Protein AF-A0A258IK00-F1 (afdb_monomer_lite)

Secondary structure (DSSP, 8-state):
----------------------S-------PPPP---TT--TTSHHHHHHHHHHHHHHHHHHHHHHHHHS---THHHHHHHHHHHHHHHHHS-HHHHHHHHHHHHH-THHHHT------

Foldseek 3Di:
DDDPPPPPDDPPDPPPPDDDDDDDPPVPPPPQQDQDDVVADLLALVSLLVSLVSLVVSLCVVLVVCCVVVVDDDVRSVVSLQVSLVVVLVPDDPVSLVSSVNSCVVCVVSCVVSPRPND

pLDDT: mean 76.19, std 19.26, range [38.38, 93.88]

Structure (mmCIF, N/CA/C/O backbone):
data_AF-A0A258IK00-F1
#
_entry.id   AF-A0A258IK00-F1
#
loop_
_atom_site.group_PDB
_atom_site.id
_atom_site.type_symbol
_atom_site.label_atom_id
_atom_site.label_alt_id
_atom_site.label_comp_id
_atom_site.label_asym_id
_atom_site.label_entity_id
_atom_site.label_seq_id
_atom_site.pdbx_PDB_ins_code
_atom_site.Cartn_x
_atom_site.Cartn_y
_atom_site.Cartn_z
_atom_site.occupancy
_atom_site.B_iso_or_equiv
_atom_site.auth_seq_id
_atom_site.auth_comp_id
_atom_site.auth_asym_id
_atom_site.auth_atom_id
_atom_site.pdbx_PDB_model_num
ATOM 1 N N . MET A 1 1 ? -30.177 18.723 3.400 1.00 44.81 1 MET A N 1
ATOM 2 C CA . MET A 1 1 ? -29.256 17.587 3.647 1.00 44.81 1 MET A CA 1
ATOM 3 C C . MET A 1 1 ? -29.223 16.786 2.352 1.00 44.81 1 MET A C 1
ATOM 5 O O . MET A 1 1 ? -30.294 16.437 1.892 1.00 44.81 1 MET A O 1
ATOM 9 N N . THR A 1 2 ? -28.145 16.571 1.605 1.00 48.88 2 THR A N 1
ATOM 10 C CA . THR A 1 2 ? -26.695 16.619 1.840 1.00 48.88 2 THR A CA 1
ATOM 11 C C . THR A 1 2 ? -26.083 16.645 0.434 1.00 48.88 2 THR A C 1
ATOM 13 O O . THR A 1 2 ? -26.283 15.692 -0.308 1.00 48.88 2 THR A O 1
ATOM 16 N N . LYS A 1 3 ? -25.384 17.712 0.030 1.00 47.22 3 LYS A N 1
ATOM 17 C CA . LYS A 1 3 ? -24.527 17.720 -1.174 1.00 47.22 3 LYS A CA 1
ATOM 18 C C . LYS A 1 3 ? -23.412 18.749 -0.993 1.00 47.22 3 LYS A C 1
ATOM 20 O O . LYS A 1 3 ? -23.482 19.844 -1.535 1.00 47.22 3 LYS A O 1
ATOM 25 N N . PHE A 1 4 ? -22.387 18.396 -0.225 1.00 48.38 4 PHE A N 1
ATOM 26 C CA . PHE A 1 4 ? -21.119 19.122 -0.268 1.00 48.38 4 PHE A CA 1
ATOM 27 C C . PHE A 1 4 ? -20.216 18.439 -1.292 1.00 48.38 4 PHE A C 1
ATOM 29 O O . PHE A 1 4 ? -19.470 17.514 -0.993 1.00 48.38 4 PHE A O 1
ATOM 36 N N . ILE A 1 5 ? -20.366 18.874 -2.544 1.00 54.41 5 ILE A N 1
ATOM 37 C CA . ILE A 1 5 ? -19.430 18.587 -3.628 1.00 54.41 5 ILE A CA 1
ATOM 38 C C . ILE A 1 5 ? -18.190 19.422 -3.323 1.00 54.41 5 ILE A C 1
ATOM 40 O O . ILE A 1 5 ? -18.177 20.628 -3.572 1.00 54.41 5 ILE A O 1
ATOM 44 N N . ASN A 1 6 ? -17.168 18.797 -2.744 1.00 47.72 6 ASN A N 1
ATOM 45 C CA . ASN A 1 6 ? -15.900 19.460 -2.486 1.00 47.72 6 ASN A CA 1
ATOM 46 C C . ASN A 1 6 ? -15.145 19.601 -3.816 1.00 47.72 6 ASN A C 1
ATOM 48 O O . ASN A 1 6 ? -14.375 18.736 -4.226 1.00 47.72 6 ASN A O 1
ATOM 52 N N . ARG A 1 7 ? -15.441 20.690 -4.531 1.00 47.69 7 ARG A N 1
ATOM 53 C CA . ARG A 1 7 ? -14.638 21.192 -5.644 1.00 47.69 7 ARG A CA 1
ATOM 54 C C . ARG A 1 7 ? -13.353 21.783 -5.070 1.00 47.69 7 ARG A C 1
ATOM 56 O O . ARG A 1 7 ? -13.292 22.981 -4.820 1.00 47.69 7 ARG A O 1
ATOM 63 N N . LEU A 1 8 ? -12.331 20.960 -4.861 1.00 44.47 8 LEU A N 1
ATOM 64 C CA . LEU A 1 8 ? -10.972 21.480 -4.763 1.00 44.47 8 LEU A CA 1
ATOM 65 C C . LEU A 1 8 ? -10.407 21.538 -6.175 1.00 44.47 8 LEU A C 1
ATOM 67 O O . LEU A 1 8 ? -10.166 20.527 -6.832 1.00 44.47 8 LEU A O 1
ATOM 71 N N . ALA A 1 9 ? -10.345 22.774 -6.656 1.00 42.34 9 ALA A N 1
ATOM 72 C CA . ALA A 1 9 ? -9.804 23.149 -7.936 1.00 42.34 9 ALA A CA 1
ATOM 73 C C . ALA A 1 9 ? -8.378 22.614 -8.085 1.00 42.34 9 ALA A C 1
ATOM 75 O O . ALA A 1 9 ? -7.530 22.773 -7.207 1.00 42.34 9 ALA A O 1
ATOM 76 N N . ALA A 1 10 ? -8.165 21.988 -9.235 1.00 40.78 10 ALA A N 1
ATOM 77 C CA . ALA A 1 10 ? -6.886 21.664 -9.821 1.00 40.78 10 ALA A CA 1
ATOM 78 C C . ALA A 1 10 ? -5.854 22.780 -9.590 1.00 40.78 10 ALA A C 1
ATOM 80 O O . ALA A 1 10 ? -5.981 23.884 -10.123 1.00 40.78 10 ALA A O 1
ATOM 81 N N . VAL A 1 11 ? -4.802 22.466 -8.837 1.00 42.00 11 VAL A N 1
ATOM 82 C CA . VAL A 1 11 ? -3.559 23.235 -8.860 1.00 42.00 11 VAL A CA 1
ATOM 83 C C . VAL A 1 11 ? -2.860 22.884 -10.171 1.00 42.00 11 VAL A C 1
ATOM 85 O O . VAL A 1 11 ? -2.097 21.929 -10.261 1.00 42.00 11 VAL A O 1
ATOM 88 N N . ALA A 1 12 ? -3.190 23.630 -11.220 1.00 49.56 12 ALA A N 1
ATOM 89 C CA . ALA A 1 12 ? -2.501 23.596 -12.498 1.00 49.56 12 ALA A CA 1
ATOM 90 C C . ALA A 1 12 ? -1.674 24.877 -12.631 1.00 49.56 12 ALA A C 1
ATOM 92 O O . ALA A 1 12 ? -2.203 25.893 -13.065 1.00 49.56 12 ALA A O 1
ATOM 93 N N . ALA A 1 13 ? -0.402 24.835 -12.223 1.00 48.25 13 ALA A N 1
ATOM 94 C CA . ALA A 1 13 ? 0.646 25.753 -12.687 1.00 48.25 13 ALA A CA 1
ATOM 95 C C . ALA A 1 13 ? 2.018 25.354 -12.110 1.00 48.25 13 ALA A C 1
ATOM 97 O O . ALA A 1 13 ? 2.565 26.036 -11.249 1.00 48.25 13 ALA A O 1
ATOM 98 N N . LEU A 1 14 ? 2.604 24.260 -12.600 1.00 45.16 14 LEU A N 1
ATOM 99 C CA . LEU A 1 14 ? 4.062 24.120 -12.583 1.00 45.16 14 LEU A CA 1
ATOM 100 C C . LEU A 1 14 ? 4.564 24.523 -13.966 1.00 45.16 14 LEU A C 1
ATOM 102 O O . LEU A 1 14 ? 4.542 23.748 -14.920 1.00 45.16 14 LEU A O 1
ATOM 106 N N . ALA A 1 15 ? 4.948 25.793 -14.060 1.00 51.12 15 ALA A N 1
ATOM 107 C CA . ALA A 1 15 ? 5.671 26.358 -15.182 1.00 51.12 15 ALA A CA 1
ATOM 108 C C . ALA A 1 15 ? 7.037 25.661 -15.312 1.00 51.12 15 ALA A C 1
ATOM 110 O O . ALA A 1 15 ? 8.014 26.055 -14.683 1.00 51.12 15 ALA A O 1
ATOM 111 N N . LEU A 1 16 ? 7.107 24.617 -16.136 1.00 43.75 16 LEU A N 1
ATOM 112 C CA . LEU A 1 16 ? 8.359 24.035 -16.621 1.00 43.75 16 LEU A CA 1
ATOM 113 C C . LEU A 1 16 ? 8.719 24.688 -17.959 1.00 43.75 16 LEU A C 1
ATOM 115 O O . LEU A 1 16 ? 8.632 24.074 -19.018 1.00 43.75 16 LEU A O 1
ATOM 119 N N . ALA A 1 17 ? 9.100 25.964 -17.909 1.00 49.72 17 ALA A N 1
ATOM 120 C CA . ALA A 1 17 ? 9.684 26.678 -19.042 1.00 49.72 17 ALA A CA 1
ATOM 121 C C . ALA A 1 17 ? 11.099 27.140 -18.677 1.00 49.72 17 ALA A C 1
ATOM 123 O O . ALA A 1 17 ? 11.367 28.320 -18.495 1.00 49.72 17 ALA A O 1
ATOM 124 N N . ALA A 1 18 ? 12.000 26.171 -18.544 1.00 38.38 18 ALA A N 1
ATOM 125 C CA . ALA A 1 18 ? 13.440 26.382 -18.598 1.00 38.38 18 ALA A CA 1
ATOM 126 C C . ALA A 1 18 ? 14.079 25.071 -19.071 1.00 38.38 18 ALA A C 1
ATOM 128 O O . ALA A 1 18 ? 14.515 24.241 -18.280 1.00 38.38 18 ALA A O 1
ATOM 129 N N . THR A 1 19 ? 14.065 24.839 -20.383 1.00 54.19 19 THR A N 1
ATOM 130 C CA . THR A 1 19 ? 14.890 23.790 -20.990 1.00 54.19 19 THR A CA 1
ATOM 131 C C . THR A 1 19 ? 16.361 24.163 -20.839 1.00 54.19 19 THR A C 1
ATOM 133 O O . THR A 1 19 ? 16.737 25.286 -21.183 1.00 54.19 19 THR A O 1
ATOM 136 N N . PRO A 1 20 ? 17.204 23.197 -20.451 1.00 44.47 20 PRO A N 1
ATOM 137 C CA . PRO A 1 20 ? 18.161 22.747 -21.450 1.00 44.47 20 PRO A CA 1
ATOM 138 C C . PRO A 1 20 ? 18.299 21.216 -21.527 1.00 44.47 20 PRO A C 1
ATOM 140 O O . PRO A 1 20 ? 18.589 20.542 -20.551 1.00 44.47 20 PRO A O 1
ATOM 143 N N . ILE A 1 21 ? 18.130 20.723 -22.759 1.00 50.00 21 ILE A N 1
ATOM 144 C CA . ILE A 1 21 ? 19.043 19.810 -23.468 1.00 50.00 21 ILE A CA 1
ATOM 145 C C . ILE A 1 21 ? 19.265 18.396 -22.873 1.00 50.00 21 ILE A C 1
ATOM 147 O O . ILE A 1 21 ? 20.104 18.170 -22.013 1.00 50.00 21 ILE A O 1
ATOM 151 N N . ILE A 1 22 ? 18.603 17.450 -23.557 1.00 49.22 22 ILE A N 1
ATOM 152 C CA . ILE A 1 22 ? 19.002 16.067 -23.887 1.00 49.22 22 ILE A CA 1
ATOM 153 C C . ILE A 1 22 ? 18.938 15.014 -22.771 1.00 49.22 22 ILE A C 1
ATOM 155 O O . ILE A 1 22 ? 19.825 14.870 -21.939 1.00 49.22 22 ILE A O 1
ATOM 159 N N . GLY A 1 23 ? 17.942 14.140 -22.941 1.00 45.12 23 GLY A N 1
ATOM 160 C CA . GLY A 1 23 ? 17.939 12.767 -22.447 1.00 45.12 23 GLY A CA 1
ATOM 161 C C . GLY A 1 23 ? 16.967 12.548 -21.296 1.00 45.12 23 GLY A C 1
ATOM 162 O O . GLY A 1 23 ? 17.193 13.036 -20.203 1.00 45.12 23 GLY A O 1
ATOM 163 N N . LEU A 1 24 ? 15.941 11.722 -21.533 1.00 45.75 24 LEU A N 1
ATOM 164 C CA . LEU A 1 24 ? 15.057 11.127 -20.515 1.00 45.75 24 LEU A CA 1
ATOM 165 C C . LEU A 1 24 ? 13.869 11.982 -20.045 1.00 45.75 24 LEU A C 1
ATOM 167 O O . LEU A 1 24 ? 13.497 11.948 -18.876 1.00 45.75 24 LEU A O 1
ATOM 171 N N . THR A 1 25 ? 13.145 12.632 -20.955 1.00 44.66 25 THR A N 1
ATOM 172 C CA . THR A 1 25 ? 11.714 12.861 -20.701 1.00 44.66 25 THR A CA 1
ATOM 173 C C . THR A 1 25 ? 10.954 11.569 -20.981 1.00 44.66 25 THR A C 1
ATOM 175 O O . THR A 1 25 ? 10.260 11.417 -21.984 1.00 44.66 25 THR A O 1
ATOM 178 N N . ALA A 1 26 ? 11.063 10.608 -20.062 1.00 48.81 26 ALA A N 1
ATOM 179 C CA . ALA A 1 26 ? 10.010 9.619 -19.916 1.00 48.81 26 ALA A CA 1
ATOM 180 C C . ALA A 1 26 ? 8.797 10.359 -19.335 1.00 48.81 26 ALA A C 1
ATOM 182 O O . ALA A 1 26 ? 8.576 10.373 -18.124 1.00 48.81 26 ALA A O 1
ATOM 183 N N . ALA A 1 27 ? 8.065 11.040 -20.219 1.00 46.56 27 ALA A N 1
ATOM 184 C CA . ALA A 1 27 ? 6.734 11.561 -19.978 1.00 46.56 27 ALA A CA 1
ATOM 185 C C . ALA A 1 27 ? 5.842 10.373 -19.594 1.00 46.56 27 ALA A C 1
ATOM 187 O O . ALA A 1 27 ? 5.239 9.725 -20.446 1.00 46.56 27 ALA A O 1
ATOM 188 N N . HIS A 1 28 ? 5.837 10.018 -18.310 1.00 47.06 28 HIS A N 1
ATOM 189 C CA . HIS A 1 28 ? 5.007 8.947 -17.782 1.00 47.06 28 HIS A CA 1
ATOM 190 C C . HIS A 1 28 ? 3.567 9.452 -17.727 1.00 47.06 28 HIS A C 1
ATOM 192 O O . HIS A 1 28 ? 3.066 9.865 -16.689 1.00 47.06 28 HIS A O 1
ATOM 198 N N . ALA A 1 29 ? 2.894 9.397 -18.873 1.00 44.44 29 ALA A N 1
ATOM 199 C CA . ALA A 1 29 ? 1.446 9.480 -18.991 1.00 44.44 29 ALA A CA 1
ATOM 200 C C . ALA A 1 29 ? 0.796 8.119 -18.665 1.00 44.44 29 ALA A C 1
ATOM 202 O O . ALA A 1 29 ? -0.113 7.669 -19.357 1.00 44.44 29 ALA A O 1
ATOM 203 N N . ALA A 1 30 ? 1.285 7.430 -17.630 1.00 53.78 30 ALA A N 1
ATOM 204 C CA . ALA A 1 30 ? 0.511 6.384 -16.981 1.00 53.78 30 ALA A CA 1
ATOM 205 C C . ALA A 1 30 ? -0.287 7.090 -15.890 1.00 53.78 30 ALA A C 1
ATOM 207 O O . ALA A 1 30 ? 0.296 7.640 -14.956 1.00 53.78 30 ALA A O 1
ATOM 208 N N . GLU A 1 31 ? -1.606 7.147 -16.050 1.00 58.75 31 GLU A N 1
ATOM 209 C CA . GLU A 1 31 ? -2.482 7.747 -15.049 1.00 58.75 31 GLU A CA 1
ATOM 210 C C . GLU A 1 31 ? -2.169 7.128 -13.672 1.00 58.75 31 GLU A C 1
ATOM 212 O O . GLU A 1 31 ? -2.054 5.897 -13.583 1.00 58.75 31 GLU A O 1
ATOM 217 N N . PRO A 1 32 ? -1.955 7.938 -12.615 1.00 64.88 32 PRO A N 1
ATOM 218 C CA . PRO A 1 32 ? -1.574 7.410 -11.313 1.00 64.88 32 PRO A CA 1
ATOM 219 C C . PRO A 1 32 ? -2.620 6.389 -10.853 1.00 64.88 32 PRO A C 1
ATOM 221 O O . PRO A 1 32 ? -3.824 6.626 -11.022 1.00 64.88 32 PRO A O 1
ATOM 224 N N . PRO A 1 33 ? -2.201 5.232 -10.305 1.00 77.19 33 PRO A N 1
ATOM 225 C CA . PRO A 1 33 ? -3.147 4.200 -9.920 1.00 77.19 33 PRO A CA 1
ATOM 226 C C . PRO A 1 33 ? -4.094 4.751 -8.855 1.00 77.19 33 PRO A C 1
ATOM 228 O O . PRO A 1 33 ? -3.673 5.202 -7.792 1.00 77.19 33 PRO A O 1
ATOM 231 N N . ARG A 1 34 ? -5.394 4.702 -9.140 1.00 85.56 34 ARG A N 1
ATOM 232 C CA . ARG A 1 34 ? -6.419 5.146 -8.197 1.00 85.56 34 ARG A CA 1
ATOM 233 C C . ARG A 1 34 ? -6.744 4.008 -7.237 1.00 85.56 34 ARG A C 1
ATOM 235 O O . ARG A 1 34 ? -7.181 2.940 -7.667 1.00 85.56 34 ARG A O 1
ATOM 242 N N . ILE A 1 35 ? -6.548 4.245 -5.944 1.00 87.12 35 ILE A N 1
ATOM 243 C CA . ILE A 1 35 ? -6.956 3.331 -4.875 1.00 87.12 35 ILE A CA 1
ATOM 244 C C . ILE A 1 35 ? -8.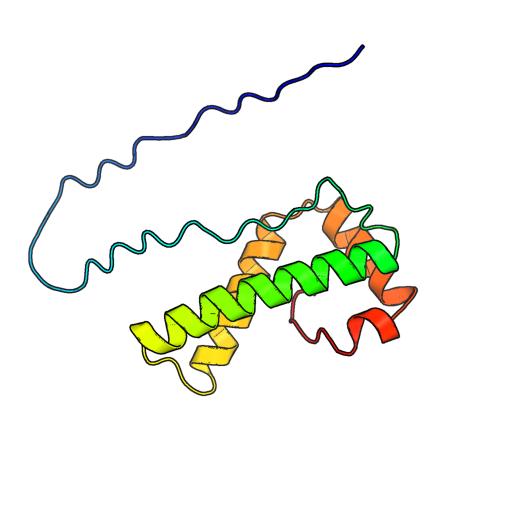216 3.918 -4.244 1.00 87.12 35 ILE A C 1
ATOM 246 O O . ILE A 1 35 ? -8.171 4.965 -3.604 1.00 87.12 35 ILE A O 1
ATOM 250 N N . GLN A 1 36 ? -9.353 3.258 -4.451 1.00 87.06 36 GLN A N 1
ATOM 251 C CA . GLN A 1 36 ? -10.615 3.681 -3.848 1.00 87.06 36 GLN A CA 1
ATOM 252 C C . GLN A 1 36 ? -10.621 3.295 -2.365 1.00 87.06 36 GLN A C 1
ATOM 254 O O . GLN A 1 36 ? -10.432 2.121 -2.030 1.00 87.06 36 GLN A O 1
ATOM 259 N N . VAL A 1 37 ? -10.794 4.304 -1.507 1.00 86.94 37 VAL A N 1
ATOM 260 C CA . VAL A 1 37 ? -10.852 4.169 -0.039 1.00 86.94 37 VAL A CA 1
ATOM 261 C C . VAL A 1 37 ? -12.227 4.549 0.506 1.00 86.94 37 VAL A C 1
ATOM 263 O O . VAL A 1 37 ? -12.660 3.996 1.506 1.00 86.94 37 VAL A O 1
ATOM 266 N N . GLY A 1 38 ? -12.927 5.484 -0.146 1.00 84.94 38 GLY A N 1
ATOM 267 C CA . GLY A 1 38 ? -14.201 6.023 0.346 1.00 84.94 38 GLY A CA 1
ATOM 268 C C . GLY A 1 38 ? -15.359 5.020 0.383 1.00 84.94 38 GLY A C 1
ATOM 269 O O . GLY A 1 38 ? -16.392 5.325 0.968 1.00 84.94 38 GLY A O 1
ATOM 270 N N . ASP A 1 39 ? -15.199 3.848 -0.235 1.00 86.81 39 ASP A N 1
ATOM 271 C CA . ASP A 1 39 ? -16.138 2.725 -0.181 1.00 86.81 39 ASP A CA 1
ATOM 272 C C . ASP A 1 39 ? -15.834 1.719 0.945 1.00 86.81 39 ASP A C 1
ATOM 274 O O . ASP A 1 39 ? -16.595 0.773 1.118 1.00 86.81 39 ASP A O 1
ATOM 278 N N . LEU A 1 40 ? -14.744 1.907 1.699 1.00 90.31 40 LEU A N 1
ATOM 279 C CA . LEU A 1 40 ? -14.251 0.960 2.701 1.00 90.31 40 LEU A CA 1
ATOM 280 C C . LEU A 1 40 ? -14.303 1.550 4.114 1.00 90.31 40 LEU A C 1
ATOM 282 O O . LEU A 1 40 ? -13.879 2.683 4.351 1.00 90.31 40 LEU A O 1
ATOM 286 N N . THR A 1 41 ? -14.735 0.743 5.083 1.00 92.88 41 THR A N 1
ATOM 287 C CA . THR A 1 41 ? -14.644 1.084 6.507 1.00 92.88 41 THR A CA 1
ATOM 288 C C . THR A 1 41 ? -13.362 0.496 7.084 1.00 92.88 41 THR A C 1
ATOM 290 O O . THR A 1 41 ? -13.334 -0.659 7.487 1.00 92.88 41 THR A O 1
ATOM 293 N N . LEU A 1 42 ? -12.280 1.276 7.166 1.00 91.00 42 LEU A N 1
ATOM 294 C CA . LEU A 1 42 ? -10.957 0.749 7.553 1.00 91.00 42 LEU A CA 1
ATOM 295 C C . LEU A 1 42 ? -10.872 0.210 8.994 1.00 91.00 42 LEU A C 1
ATOM 297 O O . LEU A 1 42 ? -9.922 -0.500 9.322 1.00 91.00 42 LEU A O 1
ATOM 301 N N . ALA A 1 43 ? -11.850 0.519 9.849 1.00 92.12 43 ALA A N 1
ATOM 302 C CA . ALA A 1 43 ? -11.985 -0.090 11.172 1.00 92.12 43 ALA A CA 1
ATOM 303 C C . ALA A 1 43 ? -12.485 -1.547 11.100 1.00 92.12 43 ALA A C 1
ATOM 305 O O . ALA A 1 43 ? -12.224 -2.341 12.007 1.00 92.12 43 ALA A O 1
ATOM 306 N N . ASN A 1 44 ? -13.189 -1.917 10.024 1.00 93.81 44 ASN A N 1
ATOM 307 C CA . ASN A 1 44 ? -13.585 -3.290 9.755 1.00 93.81 44 ASN A CA 1
ATOM 308 C C . ASN A 1 44 ? -12.382 -4.070 9.180 1.00 93.81 44 ASN A C 1
ATOM 310 O O . ASN A 1 44 ? -11.754 -3.623 8.218 1.00 93.81 44 ASN A O 1
ATOM 314 N N . PRO A 1 45 ? -12.041 -5.246 9.739 1.00 91.94 45 PRO A N 1
ATOM 315 C CA . PRO A 1 45 ? -10.866 -6.001 9.320 1.00 91.94 45 PRO A CA 1
ATOM 316 C C . PRO A 1 45 ? -10.925 -6.533 7.884 1.00 91.94 45 PRO A C 1
ATOM 318 O O . PRO A 1 45 ? -9.872 -6.669 7.262 1.00 91.94 45 PRO A O 1
ATOM 321 N N . ASP A 1 4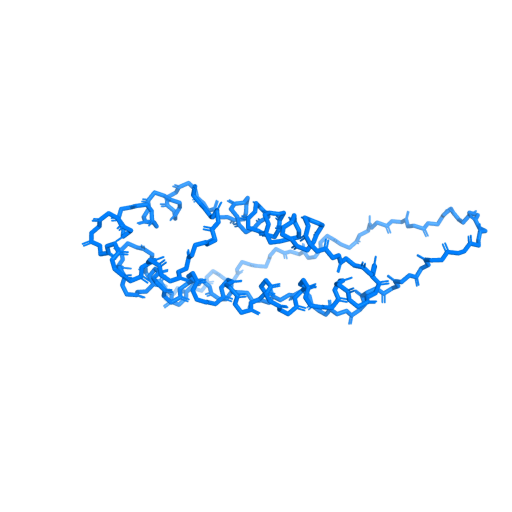6 ? -12.110 -6.833 7.355 1.00 92.38 46 ASP A N 1
ATOM 322 C CA . ASP A 1 46 ? -12.276 -7.334 5.989 1.00 92.38 46 ASP A CA 1
ATOM 323 C C . ASP A 1 46 ? -12.129 -6.202 4.961 1.00 92.38 46 ASP A C 1
ATOM 325 O O . ASP A 1 46 ? -11.369 -6.339 4.000 1.00 92.38 46 ASP A O 1
ATOM 329 N N . ASP A 1 47 ? -12.737 -5.044 5.220 1.00 93.50 47 ASP A N 1
ATOM 330 C CA . ASP A 1 47 ? -12.574 -3.841 4.391 1.00 93.50 47 ASP A CA 1
ATOM 331 C C . ASP A 1 47 ? -11.126 -3.325 4.414 1.00 93.50 47 ASP A C 1
ATOM 333 O O . ASP A 1 47 ? -10.567 -2.932 3.388 1.00 93.50 47 ASP A O 1
ATOM 337 N N . ALA A 1 48 ? -10.473 -3.366 5.577 1.00 92.88 48 ALA A N 1
ATOM 338 C CA . ALA A 1 48 ? -9.060 -3.029 5.706 1.00 92.88 48 ALA A CA 1
ATOM 339 C C . ALA A 1 48 ? -8.157 -3.992 4.917 1.00 92.88 48 ALA A C 1
ATOM 341 O O . ALA A 1 48 ? -7.187 -3.558 4.291 1.00 92.88 48 ALA A O 1
ATOM 342 N N . ALA A 1 49 ? -8.466 -5.292 4.913 1.00 91.56 49 ALA A N 1
ATOM 343 C CA . ALA A 1 49 ? -7.739 -6.263 4.100 1.00 91.56 49 ALA A CA 1
ATOM 344 C C . ALA A 1 49 ? -7.942 -6.002 2.598 1.00 91.56 49 ALA A C 1
ATOM 346 O O . ALA A 1 49 ? -6.983 -6.073 1.825 1.00 91.56 49 ALA A O 1
ATOM 347 N N . GLU A 1 50 ? -9.154 -5.621 2.190 1.00 92.94 50 GLU A N 1
ATOM 348 C CA . GLU A 1 50 ? -9.458 -5.221 0.816 1.00 92.94 50 GLU A CA 1
ATOM 349 C C . GLU A 1 50 ? -8.688 -3.958 0.401 1.00 92.94 50 GLU A C 1
ATOM 351 O O . GLU A 1 50 ? -8.093 -3.935 -0.679 1.00 92.94 50 GLU A O 1
ATOM 356 N N . PHE A 1 51 ? -8.602 -2.942 1.267 1.00 92.00 51 PHE A N 1
ATOM 357 C CA . PHE A 1 51 ? -7.765 -1.763 1.021 1.00 92.00 51 PHE A CA 1
ATOM 358 C C . PHE A 1 51 ? -6.309 -2.163 0.763 1.00 92.00 51 PHE A C 1
ATOM 360 O O . PHE A 1 51 ? -5.720 -1.785 -0.251 1.00 92.00 51 PHE A O 1
ATOM 367 N N . VAL A 1 52 ? -5.728 -2.984 1.641 1.00 90.44 52 VAL A N 1
ATOM 368 C CA . VAL A 1 52 ? -4.334 -3.421 1.497 1.00 90.44 52 VAL A CA 1
ATOM 369 C C . VAL A 1 52 ? -4.144 -4.258 0.222 1.00 90.44 52 VAL A C 1
ATOM 371 O O . VAL A 1 52 ? -3.131 -4.110 -0.469 1.00 90.44 52 VAL A O 1
ATOM 374 N N . ARG A 1 53 ? -5.126 -5.087 -0.155 1.00 91.00 53 ARG A N 1
ATOM 375 C CA . ARG A 1 53 ? -5.117 -5.832 -1.422 1.00 91.00 53 ARG A CA 1
ATOM 376 C C . ARG A 1 53 ? -5.113 -4.892 -2.631 1.00 91.00 53 ARG A C 1
ATOM 378 O O . ARG A 1 53 ? -4.319 -5.097 -3.550 1.00 91.00 53 ARG A O 1
ATOM 385 N N . ARG A 1 54 ? -5.953 -3.852 -2.639 1.00 92.19 54 ARG A N 1
ATOM 386 C CA . ARG A 1 54 ? -5.997 -2.841 -3.714 1.00 92.19 54 ARG A CA 1
ATOM 387 C C . ARG A 1 54 ? -4.674 -2.089 -3.825 1.00 92.19 54 ARG A C 1
ATOM 389 O O . ARG A 1 54 ? -4.145 -1.951 -4.928 1.00 92.19 54 ARG A O 1
ATOM 396 N N . THR A 1 55 ? -4.106 -1.690 -2.690 1.00 91.31 55 THR A N 1
ATOM 397 C CA . THR A 1 55 ? -2.789 -1.048 -2.616 1.00 91.31 55 THR A CA 1
ATOM 398 C C . T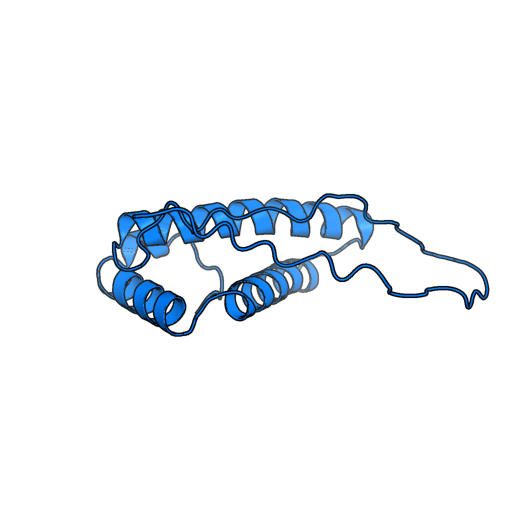HR A 1 55 ? -1.696 -1.938 -3.198 1.00 91.31 55 THR A C 1
ATOM 400 O O . THR A 1 55 ? -0.879 -1.465 -3.984 1.00 91.31 55 THR A O 1
ATOM 403 N N . ARG A 1 56 ? -1.718 -3.247 -2.912 1.00 89.56 56 ARG A N 1
ATOM 404 C CA . ARG A 1 56 ? -0.777 -4.202 -3.513 1.00 89.56 56 ARG A CA 1
ATOM 405 C C . ARG A 1 56 ? -0.878 -4.251 -5.030 1.00 89.56 56 ARG A C 1
ATOM 407 O O . ARG A 1 56 ? 0.136 -4.152 -5.707 1.00 89.56 56 ARG A O 1
ATOM 414 N N . VAL A 1 57 ? -2.093 -4.389 -5.557 1.00 90.94 57 VAL A N 1
ATOM 415 C CA . VAL A 1 57 ? -2.325 -4.459 -7.006 1.00 90.94 57 VAL A CA 1
ATOM 416 C C . VAL A 1 57 ? -1.851 -3.178 -7.698 1.00 90.94 57 VAL A C 1
ATOM 418 O O . VAL A 1 57 ? -1.318 -3.234 -8.805 1.00 90.94 57 VAL A O 1
ATOM 421 N N . ALA A 1 58 ? -2.026 -2.022 -7.055 1.00 90.94 58 ALA A N 1
ATOM 422 C CA . ALA A 1 58 ? -1.501 -0.755 -7.548 1.00 90.94 58 ALA A CA 1
ATOM 423 C C . ALA A 1 58 ? 0.039 -0.719 -7.528 1.00 90.94 58 ALA A C 1
ATOM 425 O O . ALA A 1 58 ? 0.645 -0.379 -8.547 1.00 90.94 58 ALA A O 1
ATOM 426 N N . ALA A 1 59 ? 0.662 -1.140 -6.422 1.00 89.62 59 ALA A N 1
ATOM 427 C CA . ALA A 1 59 ? 2.115 -1.224 -6.285 1.00 89.62 59 ALA A CA 1
ATOM 428 C C . ALA A 1 59 ? 2.732 -2.166 -7.329 1.00 89.62 59 ALA A C 1
ATOM 430 O O . ALA A 1 59 ? 3.705 -1.803 -7.980 1.00 89.62 59 ALA A O 1
ATOM 431 N N . ASP A 1 60 ? 2.131 -3.340 -7.549 1.00 90.38 60 ASP A N 1
ATOM 432 C CA . ASP A 1 60 ? 2.587 -4.315 -8.543 1.00 90.38 60 ASP A CA 1
ATOM 433 C C . ASP A 1 60 ? 2.613 -3.701 -9.948 1.00 90.38 60 ASP A C 1
ATOM 435 O O . ASP A 1 60 ? 3.597 -3.847 -10.670 1.00 90.38 60 ASP A O 1
ATOM 439 N N . LYS A 1 61 ? 1.568 -2.954 -10.328 1.00 90.06 61 LYS A N 1
ATOM 440 C CA . LYS A 1 61 ? 1.507 -2.277 -11.633 1.00 90.06 61 LYS A CA 1
ATOM 441 C C . LYS A 1 61 ? 2.584 -1.204 -11.773 1.00 90.06 61 LYS A C 1
ATOM 443 O O . LYS A 1 61 ? 3.285 -1.176 -12.783 1.00 90.06 61 LYS A O 1
ATOM 448 N N . VAL A 1 62 ? 2.725 -0.337 -10.769 1.00 89.88 62 VAL A N 1
ATOM 449 C CA . VAL A 1 62 ? 3.707 0.758 -10.794 1.00 89.88 62 VAL A CA 1
ATOM 450 C C . VAL A 1 62 ? 5.126 0.209 -10.796 1.00 89.88 62 VAL A C 1
ATOM 452 O O . VAL A 1 62 ? 5.931 0.586 -11.646 1.00 89.88 62 VAL A O 1
ATOM 455 N N . CYS A 1 63 ? 5.431 -0.718 -9.892 1.00 90.25 63 CYS A N 1
ATOM 456 C CA . CYS A 1 63 ? 6.771 -1.260 -9.756 1.00 90.25 63 CYS A CA 1
ATOM 457 C C . CYS A 1 63 ? 7.151 -2.179 -10.913 1.00 90.25 63 CYS A C 1
ATOM 459 O O . CYS A 1 63 ? 8.310 -2.154 -11.313 1.00 90.25 63 CYS A O 1
ATOM 461 N N . ALA A 1 64 ? 6.220 -2.923 -11.521 1.00 89.88 64 ALA A N 1
ATOM 462 C CA . ALA A 1 64 ? 6.502 -3.675 -12.746 1.00 89.88 64 ALA A CA 1
ATOM 463 C C . ALA A 1 64 ? 6.803 -2.753 -13.942 1.00 89.88 64 ALA A C 1
ATOM 465 O O . ALA A 1 64 ? 7.744 -3.008 -14.701 1.00 89.88 64 ALA A O 1
ATOM 466 N N . ALA A 1 65 ? 6.048 -1.658 -14.091 1.00 89.38 65 ALA A N 1
ATOM 467 C CA . ALA A 1 65 ? 6.309 -0.662 -15.128 1.00 89.38 65 ALA A CA 1
ATOM 468 C C . ALA A 1 65 ? 7.685 -0.005 -14.925 1.00 89.38 65 ALA A C 1
ATOM 470 O O . ALA A 1 65 ? 8.510 0.007 -15.839 1.00 89.38 65 ALA A O 1
ATOM 471 N N . ARG A 1 66 ? 7.979 0.436 -13.696 1.00 86.38 66 ARG A N 1
ATOM 472 C CA . ARG A 1 66 ? 9.284 0.998 -13.321 1.00 86.38 66 ARG A CA 1
ATOM 473 C C . ARG A 1 66 ? 10.430 0.005 -13.478 1.00 86.38 66 ARG A C 1
ATOM 475 O O . ARG A 1 66 ? 11.482 0.364 -13.992 1.00 86.38 66 ARG A O 1
ATOM 482 N N . ALA A 1 67 ? 10.228 -1.264 -13.132 1.00 88.88 67 ALA A N 1
ATOM 483 C CA . ALA A 1 67 ? 11.237 -2.302 -13.328 1.00 88.88 67 ALA A CA 1
ATOM 484 C C . ALA A 1 67 ? 11.636 -2.463 -14.794 1.00 88.88 67 ALA A C 1
ATOM 486 O O . ALA A 1 67 ? 12.804 -2.708 -15.085 1.00 88.88 67 ALA A O 1
ATOM 487 N N . THR A 1 68 ? 10.686 -2.292 -15.712 1.00 87.62 68 THR A N 1
ATOM 488 C CA . THR A 1 68 ? 10.946 -2.379 -17.151 1.00 87.62 68 THR A CA 1
ATOM 489 C C . THR A 1 68 ? 11.655 -1.125 -17.663 1.00 87.62 68 THR A C 1
ATOM 491 O O . THR A 1 68 ? 12.661 -1.235 -18.362 1.00 87.62 68 THR A O 1
ATOM 494 N N . THR A 1 69 ? 11.176 0.060 -17.277 1.00 86.06 69 THR A N 1
ATOM 495 C CA . THR A 1 69 ? 11.714 1.347 -17.746 1.00 86.06 69 THR A CA 1
ATOM 496 C C . THR A 1 69 ? 13.088 1.664 -17.155 1.00 86.06 69 THR A C 1
ATOM 498 O O . THR A 1 69 ? 14.009 2.043 -17.874 1.00 86.06 69 THR A O 1
ATOM 501 N N . GLU A 1 70 ? 13.244 1.480 -15.847 1.00 86.00 70 GLU A N 1
ATOM 502 C CA . GLU A 1 70 ? 14.438 1.855 -15.078 1.00 86.00 70 GLU A CA 1
ATOM 503 C C . GLU A 1 70 ? 15.369 0.655 -14.834 1.00 86.00 70 GLU A C 1
ATOM 505 O O . GLU A 1 70 ? 16.389 0.774 -14.158 1.00 86.00 7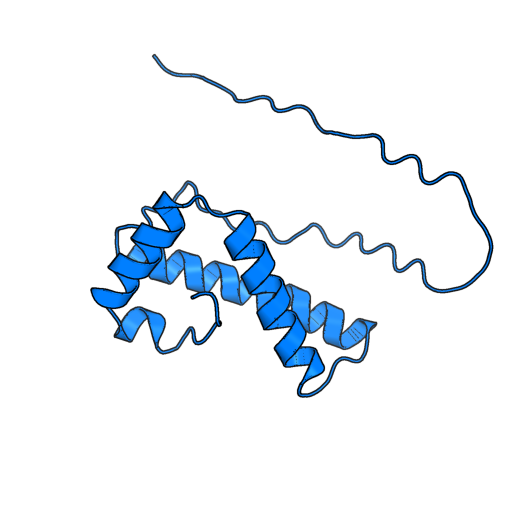0 GLU A O 1
ATOM 510 N N . LYS A 1 71 ? 15.027 -0.521 -15.384 1.00 88.06 71 LYS A N 1
ATOM 511 C CA . LYS A 1 71 ? 15.762 -1.787 -15.209 1.00 88.06 71 LYS A CA 1
ATOM 512 C C . LYS A 1 71 ? 15.967 -2.161 -13.733 1.00 88.06 71 LYS A C 1
ATOM 514 O O . LYS A 1 71 ? 16.996 -2.741 -13.380 1.00 88.06 71 LYS A O 1
ATOM 519 N N . LEU A 1 72 ? 14.991 -1.855 -12.870 1.00 86.69 72 LEU A N 1
ATOM 520 C CA . LEU A 1 72 ? 15.058 -2.176 -11.439 1.00 86.69 72 LEU A CA 1
ATOM 521 C C . LEU A 1 72 ? 15.143 -3.692 -11.233 1.00 86.69 72 LEU A C 1
ATOM 523 O O . LEU A 1 72 ? 14.379 -4.461 -11.819 1.00 86.69 72 LEU A O 1
ATOM 527 N N . ARG A 1 73 ? 16.051 -4.134 -10.360 1.00 84.38 73 ARG A N 1
ATOM 528 C CA . ARG A 1 73 ? 16.202 -5.543 -9.969 1.00 84.38 73 ARG A CA 1
ATOM 529 C C . ARG A 1 73 ? 16.479 -5.663 -8.479 1.00 84.38 73 ARG A C 1
ATOM 531 O O . ARG A 1 73 ? 16.979 -4.726 -7.861 1.00 84.38 73 ARG A O 1
ATOM 538 N N . GLY A 1 74 ? 16.167 -6.829 -7.912 1.00 87.00 74 GLY A N 1
ATOM 539 C CA . GLY A 1 74 ? 16.488 -7.167 -6.524 1.00 87.00 74 GLY A CA 1
ATOM 540 C C . GLY A 1 74 ? 16.044 -6.084 -5.537 1.00 87.00 74 GLY A C 1
ATOM 541 O O . GLY A 1 74 ? 14.852 -5.802 -5.405 1.00 87.00 74 GLY A O 1
ATOM 542 N N . LEU A 1 75 ? 17.011 -5.459 -4.862 1.00 84.88 75 LEU A N 1
ATOM 543 C CA . LEU A 1 75 ? 16.764 -4.436 -3.843 1.00 84.88 75 LEU A CA 1
ATOM 544 C C . LEU A 1 75 ? 16.073 -3.182 -4.389 1.00 84.88 75 LEU A C 1
ATOM 546 O O . LEU A 1 75 ? 15.197 -2.656 -3.711 1.00 84.88 75 LEU A O 1
ATOM 550 N N . SER A 1 76 ? 16.385 -2.735 -5.607 1.00 85.44 76 SER A N 1
ATOM 551 C CA . SER A 1 76 ? 15.739 -1.554 -6.202 1.00 85.44 76 SER A CA 1
ATOM 552 C C . SER A 1 76 ? 14.266 -1.811 -6.519 1.00 85.44 76 SER A C 1
ATOM 554 O O . SER A 1 76 ? 13.425 -0.934 -6.351 1.00 85.44 76 SER A O 1
ATOM 556 N N . PHE A 1 77 ? 13.931 -3.042 -6.921 1.00 87.00 77 PHE A N 1
ATOM 557 C CA . PHE A 1 77 ? 12.537 -3.439 -7.106 1.00 87.00 77 PHE A CA 1
ATOM 558 C C . PHE A 1 77 ? 11.790 -3.434 -5.769 1.00 87.00 77 PHE A C 1
ATOM 560 O O . PHE A 1 77 ? 10.697 -2.890 -5.677 1.00 87.00 77 PHE A O 1
ATOM 567 N N . ARG A 1 78 ? 12.410 -3.957 -4.703 1.00 88.75 78 ARG A N 1
ATOM 568 C CA . ARG A 1 78 ? 11.848 -3.903 -3.345 1.00 88.75 78 ARG A CA 1
ATOM 569 C C . ARG A 1 78 ? 11.699 -2.467 -2.826 1.00 88.75 78 ARG A C 1
ATOM 571 O O . ARG A 1 78 ? 10.700 -2.188 -2.169 1.00 88.75 78 ARG A O 1
ATOM 578 N N . ALA A 1 79 ? 12.652 -1.582 -3.117 1.00 88.50 79 ALA A N 1
ATOM 579 C CA . ALA A 1 79 ? 12.596 -0.171 -2.741 1.00 88.50 79 ALA A CA 1
ATOM 580 C C . ALA A 1 79 ? 11.372 0.522 -3.356 1.00 88.50 79 ALA A C 1
ATOM 582 O O . ALA A 1 79 ? 10.637 1.174 -2.628 1.00 88.50 79 ALA A O 1
ATOM 583 N N . CYS A 1 80 ? 11.047 0.238 -4.624 1.00 90.62 80 CYS A N 1
ATOM 584 C CA . CYS A 1 80 ? 9.827 0.758 -5.251 1.00 90.62 80 CYS A CA 1
ATOM 585 C C . CYS A 1 80 ? 8.555 0.433 -4.448 1.00 90.62 80 CYS A C 1
ATOM 587 O O . CYS A 1 80 ? 7.703 1.299 -4.263 1.00 90.62 80 CYS A O 1
ATOM 589 N N . TYR A 1 81 ? 8.427 -0.788 -3.914 1.00 90.31 81 TYR A N 1
ATOM 590 C CA . TYR A 1 81 ? 7.285 -1.127 -3.058 1.00 90.31 81 TYR A CA 1
ATOM 591 C C . TYR A 1 81 ? 7.297 -0.360 -1.737 1.00 90.31 81 TYR A C 1
ATOM 593 O O . TYR A 1 81 ? 6.234 -0.052 -1.205 1.00 90.31 81 TYR A O 1
ATOM 601 N N . GLN A 1 82 ? 8.470 -0.106 -1.157 1.00 89.12 82 GLN A N 1
ATOM 602 C CA . GLN A 1 82 ? 8.563 0.658 0.085 1.00 89.12 82 GLN A CA 1
ATOM 603 C C . GLN A 1 82 ? 8.182 2.119 -0.139 1.00 89.12 82 GLN A C 1
ATOM 605 O O . GLN A 1 82 ? 7.346 2.619 0.608 1.00 89.12 82 GLN A O 1
ATOM 610 N N . ASP A 1 83 ? 8.704 2.737 -1.197 1.00 89.19 83 ASP A N 1
ATOM 611 C CA . ASP A 1 83 ? 8.392 4.114 -1.579 1.00 89.19 83 ASP A CA 1
ATOM 612 C C . ASP A 1 83 ? 6.896 4.262 -1.879 1.00 89.19 83 ASP A C 1
ATOM 614 O O . ASP A 1 83 ? 6.221 5.085 -1.271 1.00 89.19 83 ASP A O 1
ATOM 618 N N . PHE A 1 84 ? 6.328 3.362 -2.692 1.00 89.88 84 PHE A N 1
ATOM 619 C CA . PHE A 1 84 ? 4.895 3.371 -2.995 1.00 89.88 84 PHE A CA 1
ATOM 620 C C . PHE A 1 84 ? 4.026 3.256 -1.732 1.00 89.88 84 PHE A C 1
ATOM 622 O O . PHE A 1 84 ? 3.018 3.943 -1.586 1.00 89.88 84 PHE A O 1
ATOM 629 N N . ASN A 1 85 ? 4.403 2.388 -0.790 1.00 89.56 85 ASN A N 1
ATOM 630 C CA . ASN A 1 85 ? 3.669 2.261 0.468 1.00 89.56 85 ASN A CA 1
ATOM 631 C C . ASN A 1 85 ? 3.853 3.480 1.379 1.00 89.56 85 ASN A C 1
ATOM 633 O O . ASN A 1 85 ? 2.943 3.790 2.146 1.00 89.56 85 ASN A O 1
ATOM 637 N N . ALA A 1 86 ? 5.009 4.144 1.337 1.00 88.31 86 ALA A N 1
ATOM 638 C CA . ALA A 1 86 ? 5.241 5.381 2.071 1.00 88.31 86 ALA A CA 1
ATOM 639 C C . ALA A 1 86 ? 4.345 6.506 1.534 1.00 88.31 86 ALA A C 1
ATOM 641 O O . ALA A 1 86 ? 3.686 7.165 2.337 1.00 88.31 86 ALA A O 1
ATOM 642 N N . ASP A 1 87 ? 4.230 6.626 0.210 1.00 88.69 87 ASP A N 1
ATOM 643 C CA . ASP A 1 87 ? 3.331 7.578 -0.451 1.00 88.69 87 ASP A CA 1
ATOM 644 C C . ASP A 1 87 ? 1.866 7.298 -0.087 1.00 88.69 87 ASP A C 1
ATOM 646 O O . ASP A 1 87 ? 1.122 8.182 0.328 1.00 88.69 87 ASP A O 1
ATOM 650 N N . VAL A 1 88 ? 1.436 6.032 -0.134 1.00 90.25 88 VAL A N 1
ATOM 651 C CA . VAL A 1 88 ? 0.072 5.670 0.287 1.00 90.25 88 VAL A CA 1
ATOM 652 C C . VAL A 1 88 ? -0.171 6.039 1.751 1.00 90.25 88 VAL A C 1
ATOM 654 O O . VAL A 1 88 ? -1.239 6.541 2.087 1.00 90.25 88 VAL A O 1
ATOM 657 N N . ARG A 1 89 ? 0.809 5.832 2.640 1.00 89.00 89 ARG A N 1
ATOM 658 C CA . ARG A 1 89 ? 0.689 6.224 4.054 1.00 89.00 89 ARG A CA 1
ATOM 659 C C . ARG A 1 89 ? 0.614 7.736 4.239 1.00 89.00 89 ARG A C 1
ATOM 661 O O . ARG A 1 89 ? -0.055 8.151 5.181 1.00 89.00 89 ARG A O 1
ATOM 668 N N . SER A 1 90 ? 1.293 8.538 3.415 1.00 88.69 90 SER A N 1
ATOM 669 C CA . SER A 1 90 ? 1.234 10.001 3.529 1.00 88.69 90 SER A CA 1
ATOM 670 C C . SER A 1 90 ? -0.113 10.574 3.100 1.00 88.69 90 SER A C 1
ATOM 672 O O . SER A 1 90 ? -0.514 11.607 3.628 1.00 88.69 90 SER A O 1
ATOM 674 N N . GLU A 1 91 ? -0.830 9.882 2.213 1.00 89.88 91 GLU A N 1
ATOM 675 C CA . GLU A 1 91 ? -2.176 10.272 1.772 1.00 89.88 91 GLU A CA 1
ATOM 676 C C . GLU A 1 91 ? -3.289 9.865 2.756 1.00 89.88 91 GLU A C 1
ATOM 678 O O . GLU A 1 91 ? -4.409 10.372 2.682 1.00 89.88 91 GLU A O 1
ATOM 683 N N . LEU A 1 92 ? -3.011 8.951 3.692 1.00 88.81 92 LEU A N 1
ATOM 684 C CA . LEU A 1 92 ? -3.990 8.516 4.688 1.00 88.81 92 LEU A CA 1
ATOM 685 C C . LEU A 1 92 ? -4.080 9.487 5.867 1.00 88.81 92 LEU A C 1
ATOM 687 O O . LEU A 1 92 ? -3.082 9.986 6.391 1.00 88.81 92 LEU A O 1
ATOM 691 N N . SER A 1 93 ? -5.298 9.673 6.376 1.00 91.88 93 SER A N 1
ATOM 692 C CA . SER A 1 93 ? -5.504 10.406 7.622 1.00 91.88 93 SER A CA 1
ATOM 693 C C . SER A 1 93 ? -4.951 9.630 8.828 1.00 91.88 93 SER A C 1
ATOM 695 O O . SER A 1 93 ? -4.811 8.403 8.823 1.00 91.88 93 SER A O 1
ATOM 697 N N . ARG A 1 94 ? -4.672 10.343 9.926 1.00 92.56 94 ARG A N 1
ATOM 698 C CA . ARG A 1 94 ? -4.209 9.720 11.182 1.00 92.56 94 ARG A CA 1
ATOM 699 C C . ARG A 1 94 ? -5.209 8.702 11.740 1.00 92.56 94 ARG A C 1
ATOM 701 O O . ARG A 1 94 ? -4.795 7.701 12.326 1.00 92.56 94 ARG A O 1
ATOM 708 N N . GLU A 1 95 ? -6.499 8.967 11.560 1.00 92.94 95 GLU A N 1
ATOM 709 C CA . GLU A 1 95 ? -7.588 8.081 11.974 1.00 92.94 95 GLU A CA 1
ATOM 710 C C . GLU A 1 95 ? -7.581 6.801 11.136 1.00 92.94 95 GLU A C 1
ATOM 712 O O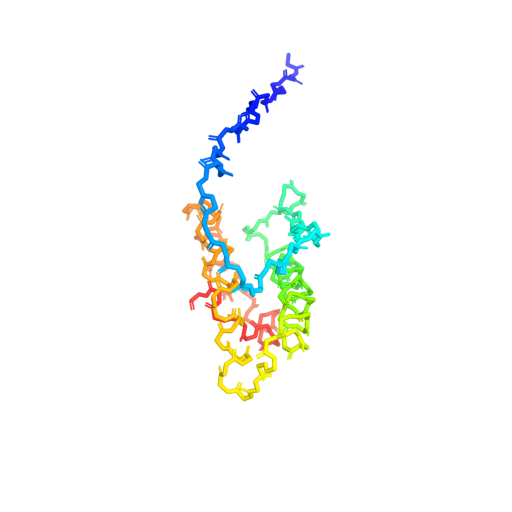 . GLU A 1 95 ? -7.449 5.716 11.691 1.00 92.94 95 GLU A O 1
ATOM 717 N N . GLN A 1 96 ? -7.525 6.924 9.808 1.00 92.94 96 GLN A N 1
ATOM 718 C CA . GLN A 1 96 ? -7.432 5.785 8.889 1.00 92.94 96 GLN A CA 1
ATOM 719 C C . GLN A 1 96 ? -6.217 4.893 9.175 1.00 92.94 96 GLN A C 1
ATOM 721 O O . GLN A 1 96 ? -6.313 3.667 9.165 1.00 92.94 96 GLN A O 1
ATOM 726 N N . ILE A 1 97 ? -5.063 5.491 9.486 1.00 92.19 97 ILE A N 1
ATOM 727 C CA . ILE A 1 97 ? -3.864 4.744 9.895 1.00 92.19 97 ILE A CA 1
ATOM 728 C C . ILE A 1 97 ? -4.100 3.988 11.211 1.00 92.19 97 ILE A C 1
ATOM 730 O O . ILE A 1 97 ? -3.607 2.869 11.383 1.00 92.19 97 ILE A O 1
ATOM 734 N N . THR A 1 98 ? -4.813 4.596 12.158 1.00 93.88 98 THR A N 1
ATOM 735 C CA . THR A 1 98 ? -5.128 3.983 13.455 1.00 93.88 98 THR A CA 1
ATOM 736 C C . THR A 1 98 ? -6.086 2.811 13.279 1.00 93.88 98 THR A C 1
ATOM 738 O O . THR A 1 98 ? -5.809 1.725 13.795 1.00 93.88 98 THR A O 1
ATOM 741 N N . ASP A 1 99 ? -7.121 2.991 12.469 1.00 93.81 99 ASP A N 1
ATOM 742 C CA . ASP A 1 99 ? -8.103 1.968 12.129 1.00 93.81 99 ASP A CA 1
ATOM 743 C C . ASP A 1 99 ? -7.456 0.772 11.434 1.00 93.81 99 ASP A C 1
ATOM 745 O O . ASP A 1 99 ? -7.608 -0.359 11.888 1.00 93.81 99 ASP A O 1
ATOM 749 N N . LEU A 1 100 ? -6.609 1.010 10.426 1.00 91.19 100 LEU A N 1
ATOM 750 C CA . LEU A 1 100 ? -5.861 -0.057 9.752 1.00 91.19 100 LEU A CA 1
ATOM 751 C C . LEU A 1 100 ? -4.974 -0.854 10.720 1.00 91.19 100 LEU A C 1
ATOM 753 O O . LEU A 1 100 ? -4.839 -2.076 10.603 1.00 91.19 100 LEU A O 1
ATOM 757 N N . ARG A 1 101 ? -4.353 -0.186 11.702 1.00 91.88 101 ARG A N 1
ATOM 758 C CA . ARG A 1 101 ? -3.561 -0.869 12.739 1.00 91.88 101 ARG A CA 1
ATOM 759 C C . ARG A 1 101 ? -4.448 -1.687 13.675 1.00 91.88 101 ARG A C 1
ATOM 761 O O . ARG A 1 101 ? -4.039 -2.784 14.057 1.00 91.88 101 ARG A O 1
ATOM 768 N N . ALA A 1 102 ? -5.615 -1.173 14.056 1.00 93.06 102 ALA A N 1
ATOM 769 C CA . ALA A 1 102 ? -6.573 -1.879 14.901 1.00 93.06 102 ALA A CA 1
ATOM 770 C C . ALA A 1 102 ? -7.148 -3.111 14.181 1.00 93.06 102 ALA A C 1
ATOM 772 O O . ALA A 1 102 ? -7.072 -4.219 14.713 1.00 93.06 102 ALA A O 1
ATOM 773 N N . ALA A 1 103 ? -7.590 -2.946 12.935 1.00 92.69 103 ALA A N 1
ATOM 774 C CA . ALA A 1 103 ? -8.052 -4.007 12.046 1.00 92.69 103 ALA A CA 1
ATOM 775 C C . ALA A 1 103 ? -7.014 -5.129 11.886 1.00 92.69 103 ALA A C 1
ATOM 777 O O . ALA A 1 103 ? -7.333 -6.312 12.041 1.00 92.69 103 ALA A O 1
ATOM 778 N N . ARG A 1 104 ? -5.739 -4.771 11.670 1.00 90.94 104 ARG A N 1
ATOM 779 C CA . ARG A 1 104 ? -4.648 -5.754 11.588 1.00 90.94 104 ARG A CA 1
ATOM 780 C C . ARG A 1 104 ? -4.485 -6.561 12.871 1.00 90.94 104 ARG A C 1
ATOM 782 O O . ARG A 1 104 ? -4.252 -7.765 12.804 1.00 90.94 104 ARG A O 1
ATOM 789 N N . ARG A 1 105 ? -4.584 -5.912 14.034 1.00 91.00 105 ARG A N 1
ATOM 790 C CA . ARG A 1 105 ? -4.505 -6.595 15.336 1.00 91.00 105 ARG A CA 1
ATOM 791 C C . ARG A 1 105 ? -5.697 -7.525 15.556 1.00 91.00 105 ARG A C 1
ATOM 793 O O . ARG A 1 105 ? -5.511 -8.591 16.129 1.00 91.00 105 ARG A O 1
ATOM 800 N N . ALA A 1 106 ? -6.881 -7.142 15.082 1.00 92.31 106 ALA A N 1
ATOM 801 C CA . ALA A 1 106 ? -8.097 -7.936 15.216 1.00 92.31 106 ALA A CA 1
ATOM 802 C C . ALA A 1 106 ? -8.094 -9.194 14.329 1.00 92.31 106 ALA A C 1
ATOM 804 O O . ALA A 1 106 ? -8.555 -10.245 14.768 1.00 92.31 106 ALA A O 1
ATOM 805 N N . LYS A 1 107 ? -7.554 -9.121 13.101 1.00 90.75 107 LYS A N 1
ATOM 806 C CA . LYS A 1 107 ? -7.517 -10.263 12.166 1.00 90.75 107 LYS A CA 1
ATOM 807 C C . LYS A 1 107 ? -6.157 -10.423 11.465 1.00 90.75 107 LYS A C 1
ATOM 809 O O . LYS A 1 107 ? -6.075 -10.254 10.250 1.00 90.75 107 LYS A O 1
ATOM 814 N N . PRO A 1 108 ? -5.084 -10.820 12.175 1.00 87.81 108 PRO A N 1
ATOM 815 C CA . PRO A 1 108 ? -3.725 -10.861 11.618 1.00 87.81 108 PRO A CA 1
ATOM 816 C C . PRO A 1 108 ? -3.584 -11.728 10.359 1.00 87.81 108 PRO A C 1
ATOM 818 O O . PRO A 1 108 ? -2.856 -11.371 9.434 1.00 87.81 108 PRO A O 1
ATOM 821 N N . ALA A 1 109 ? -4.321 -12.843 10.292 1.00 86.56 109 ALA A N 1
ATOM 822 C CA . ALA A 1 109 ? -4.291 -13.765 9.158 1.00 86.56 109 ALA A CA 1
ATOM 823 C C . ALA A 1 109 ? -4.729 -13.113 7.833 1.00 86.56 109 ALA A C 1
ATOM 825 O O . ALA A 1 109 ? -4.190 -13.458 6.785 1.00 86.56 109 A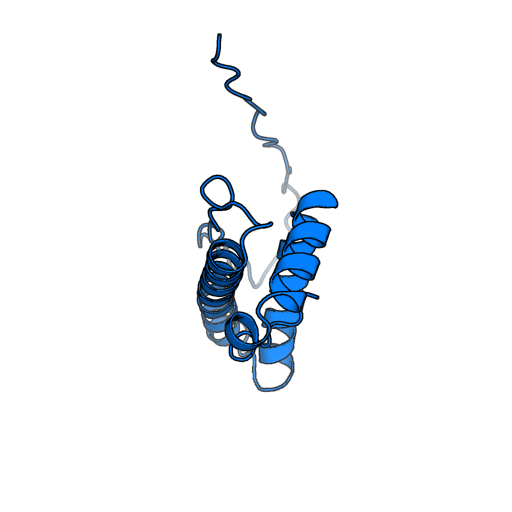LA A O 1
ATOM 826 N N . ALA A 1 110 ? -5.638 -12.130 7.873 1.00 80.31 110 ALA A N 1
ATOM 827 C CA . ALA A 1 110 ? -6.089 -11.413 6.677 1.00 80.31 110 ALA A CA 1
ATOM 828 C C . ALA A 1 110 ? -5.004 -10.494 6.080 1.00 80.31 110 ALA A C 1
ATOM 830 O O . ALA A 1 110 ? -5.090 -10.113 4.918 1.00 80.31 110 ALA A O 1
ATOM 831 N N . PHE A 1 111 ? -3.957 -10.181 6.853 1.00 81.81 111 PHE A N 1
ATOM 832 C CA . PHE A 1 111 ? -2.848 -9.311 6.449 1.00 81.81 111 PHE A CA 1
ATOM 833 C C . PHE A 1 111 ? -1.529 -10.069 6.251 1.00 81.81 111 PHE A C 1
ATOM 835 O O . PHE A 1 111 ? -0.572 -9.502 5.732 1.00 81.81 111 PHE A O 1
ATOM 842 N N . ALA A 1 112 ? -1.453 -11.346 6.638 1.00 74.25 112 ALA A N 1
ATOM 843 C CA . ALA A 1 112 ? -0.212 -12.125 6.629 1.00 74.25 112 ALA A CA 1
ATOM 844 C C . ALA A 1 112 ? 0.391 -12.291 5.223 1.00 74.25 112 ALA A C 1
ATOM 846 O O . ALA A 1 112 ? 1.607 -12.240 5.053 1.00 74.25 112 ALA A O 1
ATOM 847 N N . THR A 1 113 ? -0.454 -12.426 4.201 1.00 63.50 113 THR A N 1
ATOM 848 C CA . THR A 1 113 ? -0.032 -12.497 2.793 1.00 63.50 113 THR A CA 1
ATOM 849 C C . THR A 1 113 ? 0.324 -11.133 2.214 1.00 63.50 113 THR A C 1
ATOM 851 O O . THR A 1 113 ? 0.966 -11.053 1.168 1.00 63.50 113 THR A O 1
ATOM 854 N N . LEU A 1 114 ? -0.061 -10.055 2.894 1.00 62.91 114 LEU A N 1
ATOM 855 C CA . LEU A 1 114 ? 0.104 -8.669 2.490 1.00 62.91 114 LEU A CA 1
ATOM 856 C C . LEU A 1 114 ? 1.260 -8.048 3.283 1.00 62.91 114 LEU A C 1
ATOM 858 O O . LEU A 1 114 ? 1.095 -7.053 3.982 1.00 62.91 114 LEU A O 1
ATOM 862 N N . SER A 1 115 ? 2.452 -8.640 3.177 1.00 53.72 115 SER A N 1
ATOM 863 C CA . SER A 1 115 ? 3.694 -8.139 3.791 1.00 53.72 115 SER A CA 1
ATOM 864 C C . SER A 1 115 ? 4.230 -6.885 3.077 1.00 53.72 115 SER A C 1
ATOM 866 O O . SER A 1 115 ? 5.407 -6.778 2.741 1.00 53.72 115 SER A O 1
ATOM 868 N N . LEU A 1 116 ? 3.345 -5.937 2.793 1.00 54.78 116 LEU A N 1
ATOM 869 C CA . LEU A 1 116 ? 3.690 -4.580 2.417 1.00 54.78 116 LEU A CA 1
ATOM 870 C C . LEU A 1 116 ? 4.034 -3.870 3.722 1.00 54.78 116 LEU A C 1
ATOM 872 O O . LEU A 1 116 ? 3.242 -3.897 4.661 1.00 54.78 116 LEU A O 1
ATOM 876 N N . GLY A 1 117 ? 5.203 -3.240 3.800 1.00 54.56 117 GLY A N 1
ATOM 877 C CA . GLY A 1 117 ? 5.623 -2.393 4.925 1.00 54.56 117 GLY A CA 1
ATOM 878 C C . GLY A 1 117 ? 4.770 -1.125 5.099 1.00 54.56 117 GLY A C 1
ATOM 879 O O . GLY A 1 117 ? 5.289 -0.063 5.425 1.00 54.56 117 GLY A O 1
ATOM 880 N N . LEU A 1 118 ? 3.457 -1.220 4.872 1.00 56.19 118 LEU A N 1
ATOM 881 C CA . LEU A 1 118 ? 2.442 -0.192 5.090 1.00 56.19 118 LEU A CA 1
ATOM 882 C C . LEU A 1 118 ? 2.341 0.233 6.561 1.00 56.19 118 LEU A C 1
ATOM 884 O O . LEU A 1 118 ? 1.682 1.228 6.858 1.00 56.19 118 LEU A O 1
ATOM 888 N N . PHE A 1 119 ? 3.004 -0.477 7.481 1.00 47.47 119 PHE A N 1
ATOM 889 C CA . PHE A 1 119 ? 2.968 -0.199 8.914 1.00 47.47 119 PHE A CA 1
ATOM 890 C C . PHE A 1 119 ? 4.355 -0.287 9.528 1.00 47.47 119 PHE A C 1
ATOM 892 O O . PHE A 1 119 ? 4.945 -1.385 9.482 1.00 47.47 119 PHE A O 1
#

Sequence (119 aa):
MTKFINRLAAVAALALAATPIIGLTAAHAAEPPRIQVGDLTLANPDDAAEFVRRTRVAADKVCAARATTEKLRGLSFRACYQDFNADVRSELSREQITDLRAARRAKPAAFATLSLGLF

Radius of gyration: 17.83 Å; chains: 1; bounding box: 48×40×39 Å